Protein AF-A0A956WKP9-F1 (afdb_monomer_lite)

Radius of gyration: 20.62 Å; chains: 1; bounding box: 37×44×50 Å

Sequence (154 aa):
GQVAPVPVVDQPWGLIDEGIYAIANRNQSEDHTARDYRLAGFFGYRDQIEGGELYVAKRWAIEAALNSGYTAILEDPEVIEAYNSWLPDPSMLDTINALMAAGAIPKVWQTFWFEEWNAQAMTELPKACLGQSPVEEVHANLKKLAEDLAARYS

Secondary structure (DSSP, 8-state):
----PPPPBSB---------------S--HHHHHHHHHHHHHHHS--SSTT---HHHHHHHHHH----S-HHHHT-HHHHHHHHHHSSSTTHHHHHHHHHHH----GGGGSTTHHHHHHHHHHHHHHHHTTSS-HHHHHHHHHHHHHHHHHHH-

pLDDT: mean 87.65, std 10.32, range [54.5, 98.25]

Structure (mmCIF, N/CA/C/O backbone):
data_AF-A0A956WKP9-F1
#
_entry.id   AF-A0A956WKP9-F1
#
loop_
_atom_site.group_PDB
_atom_site.id
_atom_site.type_symbol
_atom_site.label_atom_id
_atom_site.label_alt_id
_atom_site.label_comp_id
_atom_site.label_asym_id
_atom_site.label_entity_id
_atom_site.label_seq_id
_atom_site.pdbx_PDB_ins_code
_atom_site.Cartn_x
_atom_site.Cartn_y
_atom_site.Cartn_z
_atom_site.occupancy
_atom_site.B_iso_or_equiv
_atom_site.auth_seq_id
_atom_site.auth_comp_id
_atom_site.auth_asym_id
_atom_site.auth_atom_id
_atom_site.pdbx_PDB_model_num
ATOM 1 N N . GLY A 1 1 ? 12.214 -10.775 15.672 1.00 55.16 1 GLY A N 1
ATOM 2 C CA . GLY A 1 1 ? 10.963 -11.112 16.376 1.00 55.16 1 GLY A CA 1
ATOM 3 C C . GLY A 1 1 ? 10.097 -11.869 15.402 1.00 55.16 1 GLY A C 1
ATOM 4 O O . GLY A 1 1 ? 10.149 -11.532 14.230 1.00 55.16 1 GLY A O 1
ATOM 5 N N . GLN A 1 2 ? 9.393 -12.905 15.845 1.00 63.91 2 GLN A N 1
ATOM 6 C CA . GLN A 1 2 ? 8.479 -13.653 14.976 1.00 63.91 2 GLN A CA 1
ATOM 7 C C . GLN A 1 2 ? 7.163 -12.878 14.835 1.00 63.91 2 GLN A C 1
ATOM 9 O O . GLN A 1 2 ? 6.705 -12.274 15.807 1.00 63.91 2 GLN A O 1
ATOM 14 N N . VAL A 1 3 ? 6.583 -12.873 13.635 1.00 66.50 3 VAL A N 1
ATOM 15 C CA . VAL A 1 3 ? 5.320 -12.182 13.323 1.00 66.50 3 VAL A CA 1
ATOM 16 C C . VAL A 1 3 ? 4.219 -13.226 13.153 1.00 66.50 3 VAL A C 1
ATOM 18 O O . VAL A 1 3 ? 4.414 -14.190 12.424 1.00 66.50 3 VAL A O 1
ATOM 21 N N . ALA A 1 4 ? 3.068 -13.042 13.804 1.00 75.38 4 ALA A N 1
ATOM 22 C CA . ALA A 1 4 ? 1.916 -13.938 13.681 1.00 75.38 4 ALA A CA 1
ATOM 23 C C . ALA A 1 4 ? 0.724 -13.191 13.045 1.00 75.38 4 ALA A C 1
ATOM 25 O O . ALA A 1 4 ? 0.247 -12.222 13.643 1.00 75.38 4 ALA A O 1
ATOM 26 N N . PRO A 1 5 ? 0.244 -13.595 11.853 1.00 72.75 5 PRO A N 1
ATOM 27 C CA . PRO A 1 5 ? -0.936 -13.001 11.231 1.00 72.75 5 PRO A CA 1
ATOM 28 C C . PRO A 1 5 ? -2.223 -13.430 11.953 1.00 72.75 5 PRO A C 1
ATOM 30 O O . PRO A 1 5 ? -2.322 -14.538 12.480 1.00 72.75 5 PRO A O 1
ATOM 33 N N . VAL A 1 6 ? -3.232 -12.556 11.957 1.00 75.81 6 VAL A N 1
ATOM 34 C CA . VAL A 1 6 ? -4.570 -12.857 12.493 1.00 75.81 6 VAL A CA 1
ATOM 35 C C . VAL A 1 6 ? -5.465 -13.350 11.347 1.00 75.81 6 VAL A C 1
ATOM 37 O O . VAL A 1 6 ? -5.519 -12.674 10.318 1.00 75.81 6 VAL A O 1
ATOM 40 N N . PRO A 1 7 ? -6.176 -14.486 11.489 1.00 74.19 7 PRO A N 1
ATOM 41 C CA . PRO A 1 7 ? -7.081 -14.985 10.454 1.00 74.19 7 PRO A CA 1
ATOM 42 C C . PRO A 1 7 ? -8.163 -13.982 10.045 1.00 74.19 7 PRO A C 1
ATOM 44 O O . PRO A 1 7 ? -8.690 -13.246 10.880 1.00 74.19 7 PRO A O 1
ATOM 47 N N . VAL A 1 8 ? -8.544 -14.001 8.765 1.00 71.75 8 VAL A N 1
ATOM 48 C CA . VAL A 1 8 ? -9.717 -13.264 8.272 1.00 71.75 8 VAL A CA 1
ATOM 49 C C . VAL A 1 8 ? -10.977 -13.878 8.889 1.00 71.75 8 VAL A C 1
ATOM 51 O O . VAL A 1 8 ? -11.258 -15.055 8.680 1.00 71.75 8 VAL A O 1
ATOM 54 N N . VAL A 1 9 ? -11.747 -13.086 9.632 1.00 68.81 9 VAL A N 1
ATOM 55 C CA . VAL A 1 9 ? -13.031 -13.488 10.236 1.00 68.81 9 VAL A CA 1
ATOM 56 C C . VAL A 1 9 ? -14.117 -12.531 9.774 1.00 68.81 9 VAL A C 1
ATOM 58 O O . VAL A 1 9 ? -14.228 -11.450 10.342 1.00 68.81 9 VAL A O 1
ATOM 61 N N . ASP A 1 10 ? -14.856 -12.908 8.719 1.00 60.12 10 ASP A N 1
ATOM 62 C CA . ASP A 1 10 ? -16.001 -12.214 8.078 1.00 60.12 10 ASP A CA 1
ATOM 63 C C . ASP A 1 10 ? -15.841 -10.708 7.758 1.00 60.12 10 ASP A C 1
ATOM 65 O O . ASP A 1 10 ? -16.715 -10.084 7.157 1.00 60.12 10 ASP A O 1
ATOM 69 N N . GLN A 1 11 ? -14.709 -10.118 8.124 1.00 54.59 11 GLN A N 1
ATOM 70 C CA . GLN A 1 11 ? -14.317 -8.733 7.969 1.00 54.59 11 GLN A CA 1
ATOM 71 C C . GLN A 1 11 ? -12.805 -8.737 7.713 1.00 54.59 11 GLN A C 1
ATOM 73 O O . GLN A 1 11 ? -12.025 -9.081 8.607 1.00 54.59 11 GLN A O 1
ATOM 78 N N . PRO A 1 12 ? -12.355 -8.416 6.490 1.00 59.34 12 PRO A N 1
ATOM 79 C CA . PRO A 1 12 ? -10.939 -8.260 6.209 1.00 59.34 12 PRO A CA 1
ATOM 80 C C . PRO A 1 12 ? -10.486 -6.923 6.806 1.00 59.34 12 PRO A C 1
ATOM 82 O O . PRO A 1 12 ? -10.511 -5.887 6.153 1.00 59.34 12 PRO A O 1
ATOM 85 N N . TRP A 1 13 ? -10.092 -6.935 8.080 1.00 54.50 13 TRP A N 1
ATOM 86 C CA . TRP A 1 13 ? -9.477 -5.775 8.743 1.00 54.50 13 TRP A CA 1
ATOM 87 C C . TRP A 1 13 ? -8.069 -5.472 8.202 1.00 54.50 13 TRP A C 1
ATOM 89 O O . TRP A 1 13 ? -7.462 -4.470 8.575 1.00 54.50 13 TRP A O 1
ATOM 99 N N . GLY A 1 14 ? -7.528 -6.359 7.360 1.00 58.28 14 GLY A N 1
ATOM 100 C CA . GLY A 1 14 ? -6.243 -6.193 6.700 1.00 58.28 14 GLY A CA 1
ATOM 101 C C . GLY A 1 14 ? -6.337 -5.175 5.571 1.00 58.28 14 GLY A C 1
ATOM 102 O O . GLY A 1 14 ? -7.096 -5.354 4.621 1.00 58.28 14 GLY A O 1
ATOM 103 N N . LEU A 1 15 ? -5.540 -4.119 5.681 1.00 60.91 15 LEU A N 1
ATOM 104 C CA . LEU A 1 15 ? -5.287 -3.180 4.602 1.00 60.91 15 LEU A CA 1
ATOM 105 C C . LEU A 1 15 ? -4.042 -3.645 3.846 1.00 60.91 15 LEU A C 1
ATOM 107 O O . LEU A 1 15 ? -2.985 -3.805 4.457 1.00 60.91 15 LEU A O 1
ATOM 111 N N . ILE A 1 16 ? -4.163 -3.859 2.538 1.00 65.75 16 ILE A N 1
ATOM 112 C CA . ILE A 1 16 ? -2.991 -4.018 1.675 1.00 65.75 16 ILE A CA 1
ATOM 113 C C . ILE A 1 16 ? -2.581 -2.610 1.253 1.00 65.75 16 ILE A C 1
ATOM 115 O O . ILE A 1 16 ? -3.347 -1.917 0.584 1.00 65.75 16 ILE A O 1
ATOM 119 N N . ASP A 1 17 ? -1.404 -2.186 1.700 1.00 65.62 17 ASP A N 1
ATOM 120 C CA . ASP A 1 17 ? -0.739 -0.989 1.192 1.00 65.62 17 ASP A CA 1
ATOM 121 C C . ASP A 1 17 ? 0.250 -1.418 0.103 1.00 65.62 17 ASP A C 1
ATOM 123 O O . ASP A 1 17 ? 1.045 -2.343 0.300 1.00 65.62 17 ASP A O 1
ATOM 127 N N . GLU A 1 18 ? 0.163 -0.786 -1.064 1.00 72.94 18 GLU A N 1
ATOM 128 C CA . GLU A 1 18 ? 0.936 -1.151 -2.248 1.00 72.94 18 GLU A CA 1
ATOM 129 C C . GLU A 1 18 ? 1.940 -0.047 -2.580 1.00 72.94 18 GLU A C 1
ATOM 131 O O . GLU A 1 18 ? 1.587 1.098 -2.867 1.00 72.94 18 GLU A O 1
ATOM 136 N N . GLY A 1 19 ? 3.224 -0.405 -2.603 1.00 76.81 19 GLY A N 1
ATOM 137 C CA . GLY A 1 19 ? 4.261 0.472 -3.129 1.00 76.81 19 GLY A CA 1
ATOM 138 C C . GLY A 1 19 ? 4.199 0.526 -4.654 1.00 76.81 19 GLY A C 1
ATOM 139 O O . GLY A 1 19 ? 4.352 -0.498 -5.317 1.00 76.81 19 GLY A O 1
ATOM 140 N N . ILE A 1 20 ? 4.036 1.724 -5.219 1.00 83.69 20 ILE A N 1
ATOM 141 C CA . ILE A 1 20 ? 4.069 1.944 -6.670 1.00 83.69 20 ILE A CA 1
ATOM 142 C C . ILE A 1 20 ? 5.299 2.749 -7.090 1.00 83.69 20 ILE A C 1
ATOM 144 O O . ILE A 1 20 ? 5.710 3.704 -6.428 1.00 83.69 20 ILE A O 1
ATOM 148 N N . TYR A 1 21 ? 5.868 2.398 -8.242 1.00 88.44 21 TYR A N 1
ATOM 149 C CA . TYR A 1 21 ? 6.899 3.203 -8.891 1.00 88.44 21 TYR A CA 1
ATOM 150 C C . TYR A 1 21 ? 6.241 4.177 -9.868 1.00 88.44 21 TYR A C 1
ATOM 152 O O . TYR A 1 21 ? 5.652 3.767 -10.867 1.00 88.44 21 TYR A O 1
ATOM 160 N N . ALA A 1 22 ? 6.360 5.475 -9.589 1.00 90.12 22 ALA A N 1
ATOM 16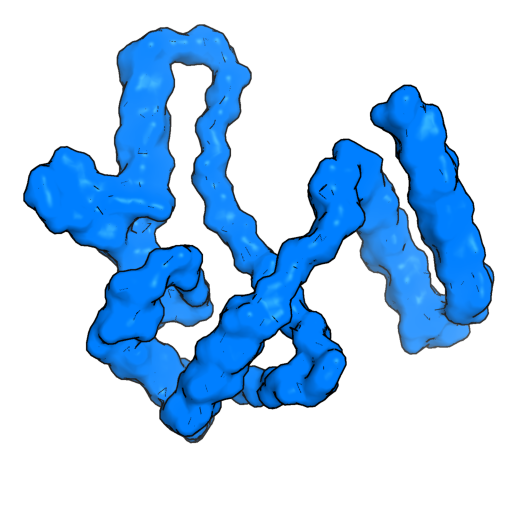1 C CA . ALA A 1 22 ? 5.827 6.538 -10.433 1.00 90.12 22 ALA A CA 1
ATOM 162 C C . ALA A 1 22 ? 6.957 7.387 -11.027 1.00 90.12 22 ALA A C 1
ATOM 164 O O . ALA A 1 22 ? 7.902 7.766 -10.334 1.00 90.12 22 ALA A O 1
ATOM 165 N N . ILE A 1 23 ? 6.834 7.726 -12.311 1.00 91.06 23 ILE A N 1
ATOM 166 C CA . ILE A 1 23 ? 7.749 8.640 -12.999 1.00 91.06 23 ILE A CA 1
ATOM 167 C C . ILE A 1 23 ? 7.027 9.965 -13.190 1.00 91.06 23 ILE A C 1
ATOM 169 O O . ILE A 1 23 ? 6.020 10.048 -13.892 1.00 91.06 23 ILE A O 1
ATOM 173 N N . ALA A 1 24 ? 7.542 11.012 -12.553 1.00 91.44 24 ALA A N 1
ATOM 174 C CA . ALA A 1 24 ? 6.998 12.350 -12.715 1.00 91.44 24 ALA A CA 1
ATOM 175 C C . ALA A 1 24 ? 7.324 12.896 -14.112 1.00 91.44 24 ALA A C 1
ATOM 177 O O . ALA A 1 24 ? 8.468 12.836 -14.571 1.00 91.44 24 ALA A O 1
ATOM 178 N N . ASN A 1 25 ? 6.338 13.512 -14.760 1.00 90.69 25 ASN A N 1
ATOM 179 C CA . ASN A 1 25 ? 6.604 14.324 -15.937 1.00 90.69 25 ASN A CA 1
ATOM 180 C C . ASN A 1 25 ? 7.170 15.682 -15.498 1.00 90.69 25 ASN A C 1
ATOM 182 O O . ASN A 1 25 ? 6.472 16.485 -14.879 1.00 90.69 25 ASN A O 1
ATOM 186 N N . ARG A 1 26 ? 8.441 15.934 -15.811 1.00 93.12 26 ARG A N 1
ATOM 187 C CA . ARG A 1 26 ? 9.142 17.202 -15.558 1.00 93.12 26 ARG A CA 1
ATOM 188 C C . ARG A 1 26 ? 9.607 17.861 -16.859 1.00 93.12 26 ARG A C 1
ATOM 190 O O . ARG A 1 26 ? 10.529 18.672 -16.831 1.00 93.12 26 ARG A O 1
ATOM 197 N N . ASN A 1 27 ? 8.978 17.520 -17.988 1.00 93.88 27 ASN A N 1
ATOM 198 C CA . ASN A 1 27 ? 9.380 17.939 -19.335 1.00 93.88 27 ASN A CA 1
ATOM 199 C C . ASN A 1 27 ? 10.818 17.521 -19.705 1.00 93.88 27 ASN A C 1
ATOM 201 O O . ASN A 1 27 ? 11.518 18.233 -20.425 1.00 93.88 27 ASN A O 1
ATOM 205 N N . GLN A 1 28 ? 11.285 16.38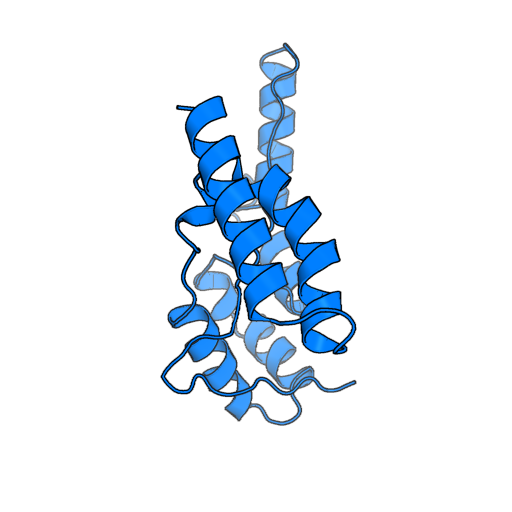0 -19.188 1.00 94.12 28 GLN A N 1
ATOM 206 C CA . GLN A 1 28 ? 12.561 15.786 -19.586 1.00 94.12 28 GLN A CA 1
ATOM 207 C C . GLN A 1 28 ? 12.534 15.276 -21.042 1.00 94.12 28 GLN A C 1
ATOM 209 O O . GLN A 1 28 ? 11.470 15.029 -21.606 1.00 94.12 28 GLN A O 1
ATOM 214 N N . SER A 1 29 ? 13.711 15.092 -21.653 1.00 97.00 29 SER A N 1
ATOM 215 C CA . SER A 1 29 ? 13.818 14.529 -23.006 1.00 97.00 29 SER A CA 1
ATOM 216 C C . SER A 1 29 ? 13.292 13.091 -23.080 1.00 97.00 29 SER A C 1
ATOM 218 O O . SER A 1 29 ? 13.219 12.384 -22.070 1.00 97.00 29 SER A O 1
ATOM 220 N N . GLU A 1 30 ? 12.975 12.628 -24.290 1.00 95.50 30 GLU A N 1
ATOM 221 C CA . GLU A 1 30 ? 12.563 11.239 -24.536 1.00 95.50 30 GLU A CA 1
ATOM 222 C C . GLU A 1 30 ? 13.632 10.239 -24.074 1.00 95.50 30 GLU A C 1
ATOM 224 O O . GLU A 1 30 ? 13.316 9.279 -23.375 1.00 95.50 30 GLU A O 1
ATOM 229 N N . ASP A 1 31 ? 14.911 10.515 -24.353 1.00 96.31 31 ASP A N 1
ATOM 230 C CA . ASP A 1 31 ? 16.027 9.668 -23.914 1.00 96.31 31 ASP A CA 1
ATOM 231 C C . ASP A 1 31 ? 16.120 9.554 -22.387 1.00 96.31 31 ASP A C 1
ATOM 233 O O . ASP A 1 31 ? 16.407 8.479 -21.852 1.00 96.31 31 ASP A O 1
ATOM 237 N N . HIS A 1 32 ? 15.882 10.655 -21.669 1.00 95.31 32 HIS A N 1
ATOM 238 C CA . HIS A 1 32 ? 15.873 10.652 -20.208 1.00 95.31 32 HIS A CA 1
ATOM 239 C C . HIS A 1 32 ? 14.663 9.881 -19.682 1.00 95.31 32 HIS A C 1
ATOM 241 O O . HIS A 1 32 ? 14.825 8.978 -18.869 1.00 95.31 32 HIS A O 1
ATOM 247 N N . THR A 1 33 ? 13.481 10.144 -20.236 1.00 94.19 33 THR A N 1
ATOM 248 C CA . THR A 1 33 ? 12.251 9.421 -19.899 1.00 94.19 33 THR A CA 1
ATOM 249 C C . THR A 1 33 ? 12.428 7.914 -20.086 1.00 94.19 33 THR A C 1
ATOM 251 O O . THR A 1 33 ? 12.105 7.129 -19.199 1.00 94.19 33 THR A O 1
ATOM 254 N N . ALA A 1 34 ? 13.030 7.485 -21.198 1.00 92.06 34 ALA A N 1
ATOM 255 C CA . ALA A 1 34 ? 13.310 6.078 -21.457 1.00 92.06 34 ALA A CA 1
ATOM 256 C C . ALA A 1 34 ? 14.280 5.468 -20.427 1.00 92.06 34 ALA A C 1
ATOM 258 O O . ALA A 1 34 ? 14.145 4.297 -20.073 1.00 92.06 34 ALA A O 1
ATOM 259 N N . ARG A 1 35 ? 15.260 6.236 -19.929 1.00 92.62 35 ARG A N 1
ATOM 260 C CA . ARG A 1 35 ? 16.145 5.797 -18.835 1.00 92.62 35 ARG A CA 1
ATOM 261 C C . ARG A 1 35 ? 15.390 5.649 -17.519 1.00 92.62 35 ARG A C 1
ATOM 263 O O . ARG A 1 35 ? 15.602 4.647 -16.840 1.00 92.62 35 ARG A O 1
ATOM 270 N N . ASP A 1 36 ? 14.507 6.589 -17.200 1.00 92.69 36 ASP A N 1
ATOM 271 C CA . ASP A 1 36 ? 13.684 6.538 -15.990 1.00 92.69 36 ASP A CA 1
ATOM 272 C C . ASP A 1 36 ? 12.766 5.311 -16.009 1.00 92.69 36 ASP A C 1
ATOM 274 O O . ASP A 1 36 ? 12.706 4.573 -15.028 1.00 92.69 36 ASP A O 1
ATOM 278 N N . TYR A 1 37 ? 12.135 5.017 -17.152 1.00 90.00 37 TYR A N 1
ATOM 279 C CA . TYR A 1 37 ? 11.316 3.812 -17.322 1.00 90.00 37 TYR A CA 1
ATOM 280 C C . TYR A 1 37 ? 12.117 2.522 -17.185 1.00 90.00 37 TYR A C 1
ATOM 282 O O . TYR A 1 37 ? 11.631 1.574 -16.574 1.00 90.00 37 TYR A O 1
ATOM 290 N N . ARG A 1 38 ? 13.353 2.470 -17.696 1.00 90.06 38 ARG A N 1
ATOM 291 C CA . ARG A 1 38 ? 14.219 1.298 -17.492 1.00 90.06 38 ARG A CA 1
ATOM 292 C C . ARG A 1 38 ? 14.561 1.094 -16.020 1.00 90.06 38 ARG A C 1
ATOM 294 O O . ARG A 1 38 ? 14.553 -0.042 -15.557 1.00 90.06 38 ARG A O 1
ATOM 301 N N . LEU A 1 39 ? 14.838 2.174 -15.289 1.00 90.81 39 LEU A N 1
ATOM 302 C CA . LEU A 1 39 ? 15.119 2.096 -13.858 1.00 90.81 39 LEU A CA 1
ATOM 303 C C . LEU A 1 39 ? 13.881 1.651 -13.070 1.00 90.81 39 LEU A C 1
ATOM 305 O O . LEU A 1 39 ? 13.967 0.716 -12.279 1.00 90.81 39 LEU A O 1
ATOM 309 N N . ALA A 1 40 ? 12.729 2.276 -13.320 1.00 90.44 40 ALA A N 1
ATOM 310 C CA . ALA A 1 40 ? 11.468 1.899 -12.691 1.00 90.44 40 ALA A CA 1
ATOM 311 C C . ALA A 1 40 ? 11.087 0.445 -13.012 1.00 90.44 40 ALA A C 1
ATOM 313 O O . ALA A 1 40 ? 10.680 -0.286 -12.118 1.00 90.44 40 ALA A O 1
ATOM 314 N N . GLY A 1 41 ? 11.283 0.002 -14.258 1.00 88.75 41 GLY A N 1
ATOM 315 C CA . GLY A 1 41 ? 11.055 -1.380 -14.678 1.00 88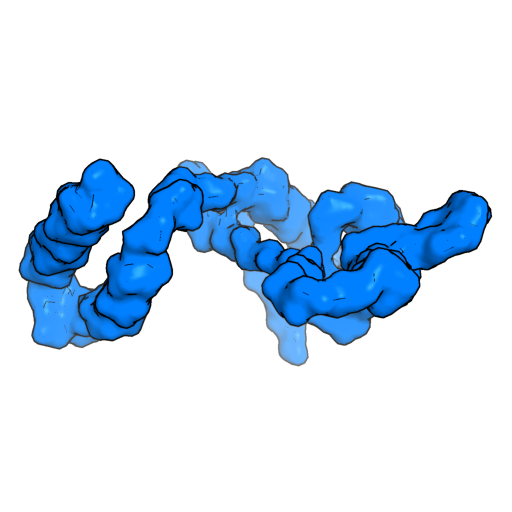.75 41 GLY A CA 1
ATOM 316 C C . GLY A 1 41 ? 11.973 -2.378 -13.973 1.00 88.75 41 GLY A C 1
ATOM 317 O O . GLY A 1 41 ? 11.499 -3.418 -13.538 1.00 88.75 41 GLY A O 1
ATOM 318 N N . PHE A 1 42 ? 13.253 -2.043 -13.780 1.00 89.38 42 PHE A N 1
ATOM 319 C CA . PHE A 1 42 ? 14.183 -2.894 -13.031 1.00 89.38 42 PHE A CA 1
ATOM 320 C C . PHE A 1 42 ? 13.757 -3.089 -11.569 1.00 89.38 42 PHE A C 1
ATOM 322 O O . PHE A 1 42 ? 13.858 -4.195 -11.046 1.00 89.38 42 PHE A O 1
ATOM 329 N N . PHE A 1 43 ? 13.277 -2.032 -10.906 1.00 89.19 43 PHE A N 1
ATOM 330 C CA . PHE A 1 43 ? 12.816 -2.135 -9.519 1.00 89.19 43 PHE A CA 1
ATOM 331 C C . PHE A 1 43 ? 11.417 -2.748 -9.386 1.00 89.19 43 PHE A C 1
ATOM 333 O O . PHE A 1 43 ? 11.153 -3.477 -8.433 1.00 89.19 43 PHE A O 1
ATOM 340 N N . GLY A 1 44 ? 10.518 -2.426 -10.315 1.00 87.12 44 GLY A N 1
ATOM 341 C CA . GLY A 1 44 ? 9.096 -2.726 -10.202 1.00 87.12 44 GLY A CA 1
ATOM 342 C C . GLY A 1 44 ? 8.610 -3.914 -11.018 1.00 87.12 44 GLY A C 1
ATOM 343 O O . GLY A 1 44 ? 7.498 -4.360 -10.772 1.00 87.12 44 GLY A O 1
ATOM 344 N N . TYR A 1 45 ? 9.376 -4.419 -11.983 1.00 88.00 45 TYR A N 1
ATOM 345 C CA . TYR A 1 45 ? 8.959 -5.495 -12.884 1.00 88.00 45 TYR A CA 1
ATOM 346 C C . TYR A 1 45 ? 10.148 -6.410 -13.228 1.00 88.00 45 TYR A C 1
ATOM 348 O O . TYR A 1 45 ? 10.953 -6.746 -12.360 1.00 88.00 45 TYR A O 1
ATOM 356 N N . ARG A 1 46 ? 10.213 -6.883 -14.475 1.00 85.62 46 ARG A N 1
ATOM 357 C CA . ARG A 1 46 ? 11.279 -7.724 -15.001 1.00 85.62 46 ARG A CA 1
ATOM 358 C C . ARG A 1 46 ? 12.465 -6.876 -15.421 1.00 85.62 46 ARG A C 1
ATOM 360 O O . ARG A 1 46 ? 12.308 -5.762 -15.942 1.00 85.62 46 ARG A O 1
ATOM 367 N N . ASP A 1 47 ? 13.652 -7.444 -15.255 1.00 78.00 47 ASP A N 1
ATOM 368 C CA . ASP A 1 47 ? 14.822 -6.926 -15.948 1.00 78.00 47 ASP A CA 1
ATOM 369 C C . ASP A 1 47 ? 14.585 -6.895 -17.478 1.00 78.00 47 ASP A C 1
ATOM 371 O O . ASP A 1 47 ? 13.684 -7.538 -18.020 1.00 78.00 47 ASP A O 1
ATOM 375 N N . GLN A 1 48 ? 15.342 -6.056 -18.185 1.00 77.00 48 GLN A N 1
ATOM 376 C CA . GLN A 1 48 ? 15.129 -5.787 -19.615 1.00 77.00 48 GLN A CA 1
ATOM 377 C C . GLN A 1 48 ? 15.773 -6.846 -20.533 1.00 77.00 48 GLN A C 1
ATOM 379 O O . GLN A 1 48 ? 16.028 -6.566 -21.705 1.00 77.00 48 GLN A O 1
ATOM 384 N N . ILE A 1 49 ? 16.085 -8.035 -20.012 1.00 76.88 49 ILE A N 1
ATOM 385 C CA . ILE A 1 49 ? 16.606 -9.158 -20.795 1.00 76.88 49 ILE A CA 1
ATOM 386 C C . ILE A 1 49 ? 15.411 -9.977 -21.307 1.00 76.88 49 ILE A C 1
ATOM 388 O O . ILE A 1 49 ? 14.351 -10.030 -20.684 1.00 76.88 49 ILE A O 1
ATOM 392 N N . GLU A 1 50 ? 15.534 -10.594 -22.483 1.00 75.94 50 GLU A N 1
ATOM 393 C CA . GLU A 1 50 ? 14.508 -11.517 -22.975 1.00 75.94 50 GLU A CA 1
ATOM 394 C C . GLU A 1 50 ? 14.343 -12.685 -21.990 1.00 75.94 50 GLU A C 1
ATOM 396 O O . GLU A 1 50 ? 15.316 -13.354 -21.646 1.00 75.94 50 GLU A O 1
ATOM 401 N N . GLY A 1 51 ? 13.117 -12.901 -21.505 1.00 76.19 51 GLY A N 1
ATOM 402 C CA . GLY A 1 51 ? 12.850 -13.846 -20.414 1.00 76.19 51 GLY A CA 1
ATOM 403 C C . GLY A 1 51 ? 13.217 -13.328 -19.017 1.00 76.19 51 GLY A C 1
ATOM 404 O O . GLY A 1 51 ? 13.237 -14.121 -18.086 1.00 76.19 51 GLY A O 1
ATOM 405 N N . GLY A 1 52 ? 13.487 -12.027 -18.877 1.00 79.56 52 GLY A N 1
ATOM 406 C CA . GLY A 1 52 ? 13.987 -11.383 -17.663 1.00 79.56 52 GLY A CA 1
ATOM 407 C C . GLY A 1 52 ? 13.216 -11.701 -16.387 1.00 79.56 52 GLY A C 1
ATOM 408 O O . GLY A 1 52 ? 12.007 -11.948 -16.406 1.00 79.56 52 GLY A O 1
ATOM 409 N N . GLU A 1 53 ? 13.912 -11.664 -15.256 1.00 87.06 53 GLU A N 1
ATOM 410 C CA . GLU A 1 53 ? 13.402 -12.132 -13.968 1.00 87.06 53 GLU A CA 1
ATOM 411 C C . GLU A 1 53 ? 12.807 -10.996 -13.134 1.00 87.06 53 GLU A C 1
ATOM 413 O O . GLU A 1 53 ? 13.182 -9.829 -13.262 1.00 87.06 53 GLU A O 1
ATOM 418 N N . LEU A 1 54 ? 11.908 -11.339 -12.209 1.00 91.62 54 LEU A N 1
ATOM 419 C CA . LEU A 1 54 ? 11.358 -10.417 -11.204 1.00 91.62 54 LEU A CA 1
ATOM 420 C C . LEU A 1 54 ? 12.355 -10.207 -10.043 1.00 91.62 54 LEU A C 1
ATOM 422 O O . LEU A 1 54 ? 12.024 -10.354 -8.866 1.00 91.62 54 LEU A O 1
ATOM 426 N N . TYR A 1 55 ? 13.606 -9.890 -10.387 1.00 91.88 55 TYR A N 1
ATOM 427 C CA . TYR A 1 55 ? 14.763 -9.938 -9.490 1.00 91.88 55 TYR A CA 1
ATOM 428 C C . TYR A 1 55 ? 14.586 -9.097 -8.219 1.00 91.88 55 TYR A C 1
ATOM 430 O O . TYR A 1 55 ? 14.756 -9.596 -7.107 1.00 91.88 55 TYR A O 1
ATOM 438 N N . VAL A 1 56 ? 14.225 -7.818 -8.366 1.00 91.94 56 VAL A N 1
ATOM 439 C CA . VAL A 1 56 ? 14.073 -6.913 -7.218 1.00 91.94 56 VAL A CA 1
ATOM 440 C C . VAL A 1 56 ? 12.863 -7.295 -6.366 1.00 91.94 56 VAL A C 1
ATOM 442 O O . VAL A 1 56 ? 12.966 -7.302 -5.142 1.00 91.94 56 VAL A O 1
ATOM 445 N N . ALA A 1 57 ? 11.744 -7.664 -6.994 1.00 91.06 57 ALA A N 1
ATOM 446 C CA . ALA A 1 57 ? 10.544 -8.090 -6.277 1.00 91.06 57 ALA A CA 1
ATOM 447 C C . ALA A 1 57 ? 10.809 -9.340 -5.421 1.00 91.06 57 ALA A C 1
ATOM 449 O O . ALA A 1 57 ? 10.434 -9.366 -4.250 1.00 91.06 57 ALA A O 1
ATOM 450 N N . LYS A 1 58 ? 11.531 -10.333 -5.964 1.00 93.44 58 LYS A N 1
ATOM 451 C CA . LYS A 1 58 ? 11.957 -11.523 -5.213 1.00 93.44 58 LYS A CA 1
ATOM 452 C C . LYS A 1 58 ? 12.823 -11.154 -4.009 1.00 93.44 58 LYS A C 1
ATOM 454 O O . LYS A 1 58 ? 12.588 -11.641 -2.906 1.00 93.44 58 LYS A O 1
ATOM 459 N N . ARG A 1 59 ? 13.803 -10.263 -4.197 1.00 94.19 59 ARG A N 1
ATOM 460 C CA . ARG A 1 59 ? 14.676 -9.809 -3.104 1.00 94.19 59 ARG A CA 1
ATOM 461 C C . ARG A 1 59 ? 13.906 -9.098 -2.000 1.00 94.19 59 ARG A C 1
ATOM 463 O O . ARG A 1 59 ? 14.160 -9.379 -0.835 1.00 94.19 59 ARG A O 1
ATOM 470 N N . TRP A 1 60 ? 12.951 -8.234 -2.336 1.00 92.75 60 TRP A N 1
ATOM 471 C CA . TRP A 1 60 ? 12.117 -7.575 -1.329 1.00 92.75 60 TRP A CA 1
ATOM 472 C C . TRP A 1 60 ? 11.256 -8.560 -0.531 1.00 92.75 60 TRP A C 1
ATOM 474 O O . TRP A 1 60 ? 11.171 -8.432 0.694 1.00 92.75 60 TRP A O 1
ATOM 484 N N . ALA A 1 61 ? 10.696 -9.572 -1.196 1.00 91.00 61 ALA A N 1
ATOM 485 C CA . ALA A 1 61 ? 9.943 -10.632 -0.531 1.00 91.00 61 ALA A CA 1
ATOM 486 C C . ALA A 1 61 ? 10.815 -11.442 0.439 1.00 91.00 61 ALA A C 1
ATOM 488 O O . ALA A 1 61 ? 10.416 -11.673 1.577 1.00 91.00 61 ALA A O 1
ATOM 489 N N . ILE A 1 62 ? 12.031 -11.814 0.033 1.00 94.25 62 ILE A N 1
ATOM 490 C CA . ILE A 1 62 ? 12.941 -12.618 0.863 1.00 94.25 62 ILE A CA 1
ATOM 491 C C . ILE A 1 62 ? 13.545 -11.800 2.012 1.00 94.25 62 ILE A C 1
ATOM 493 O O . ILE A 1 62 ? 13.506 -12.221 3.168 1.00 94.25 62 ILE A O 1
ATOM 497 N N . GLU A 1 63 ? 14.132 -10.642 1.699 1.00 93.56 63 GLU A N 1
ATOM 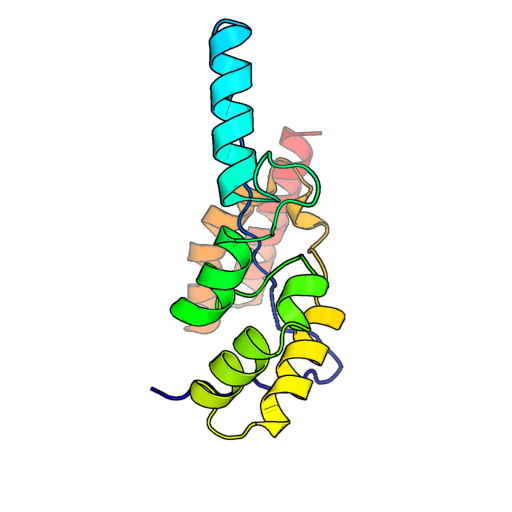498 C CA . GLU A 1 63 ? 14.985 -9.887 2.627 1.00 93.56 63 GLU A CA 1
ATOM 499 C C . GLU A 1 63 ? 14.183 -9.017 3.603 1.00 93.56 63 GLU A C 1
ATOM 501 O O . GLU A 1 63 ? 14.655 -8.749 4.708 1.00 93.56 63 GLU A O 1
ATOM 506 N N . ALA A 1 64 ? 12.988 -8.565 3.208 1.00 89.56 64 ALA A N 1
ATOM 507 C CA . ALA A 1 64 ? 12.188 -7.612 3.979 1.00 89.56 64 ALA A CA 1
ATOM 508 C C . ALA A 1 64 ? 10.770 -8.106 4.305 1.00 89.56 64 ALA A C 1
ATOM 510 O O . ALA A 1 64 ? 10.002 -7.349 4.900 1.00 89.56 64 ALA A O 1
ATOM 511 N N . ALA A 1 65 ? 10.408 -9.334 3.906 1.00 86.69 65 ALA A N 1
ATOM 512 C CA . ALA A 1 65 ? 9.033 -9.841 3.962 1.00 86.69 65 ALA A CA 1
ATOM 513 C C . ALA A 1 65 ? 8.022 -8.881 3.300 1.00 86.69 65 ALA A C 1
ATOM 515 O O . ALA A 1 65 ? 6.849 -8.817 3.683 1.00 86.69 65 ALA A O 1
ATOM 516 N N . LEU A 1 66 ? 8.490 -8.105 2.312 1.00 83.75 66 LEU A N 1
ATOM 517 C CA . LEU A 1 66 ? 7.645 -7.220 1.532 1.00 83.75 66 LEU A CA 1
ATOM 518 C C . LEU A 1 66 ? 6.948 -8.094 0.492 1.00 83.75 66 LEU A C 1
ATOM 520 O O . LEU A 1 66 ? 7.578 -8.578 -0.446 1.00 83.75 66 LEU A O 1
ATOM 524 N N . ASN A 1 67 ? 5.658 -8.334 0.703 1.00 83.00 67 ASN A N 1
ATOM 525 C CA . ASN A 1 67 ? 4.834 -9.136 -0.193 1.00 83.00 67 ASN A CA 1
ATOM 526 C C . ASN A 1 67 ? 4.919 -8.622 -1.651 1.00 83.00 67 ASN A C 1
ATOM 528 O O . ASN A 1 67 ? 5.443 -7.542 -1.926 1.00 83.00 67 ASN A O 1
ATOM 532 N N . SER A 1 68 ? 4.401 -9.381 -2.611 1.00 86.50 68 SER A N 1
ATOM 533 C CA . SER A 1 68 ? 4.459 -9.022 -4.027 1.00 86.50 68 SER A CA 1
ATOM 534 C C . SER A 1 68 ? 3.083 -9.059 -4.672 1.00 86.50 68 SER A C 1
ATOM 536 O O . SER A 1 68 ? 2.308 -9.981 -4.447 1.00 86.50 68 SER A O 1
ATOM 538 N N . GLY A 1 69 ? 2.816 -8.098 -5.559 1.00 81.94 69 GLY A N 1
ATOM 539 C CA . GLY A 1 69 ? 1.673 -8.164 -6.474 1.00 81.94 69 GLY A CA 1
ATOM 540 C C . GLY A 1 69 ? 1.834 -9.221 -7.578 1.00 81.94 69 GLY A C 1
ATOM 541 O O . GLY A 1 69 ? 0.902 -9.460 -8.340 1.00 81.94 69 GLY A O 1
ATOM 542 N N . TYR A 1 70 ? 3.005 -9.861 -7.694 1.00 87.62 70 TYR A N 1
ATOM 543 C CA . TYR A 1 70 ? 3.272 -10.893 -8.693 1.00 87.62 70 TYR A CA 1
ATOM 544 C C . TYR A 1 70 ? 3.142 -12.292 -8.095 1.00 87.62 70 TYR A C 1
ATOM 546 O O . TYR A 1 70 ? 3.995 -12.722 -7.321 1.00 87.62 70 TYR A O 1
ATOM 554 N N . THR A 1 71 ? 2.139 -13.053 -8.537 1.00 86.38 71 THR A N 1
ATOM 555 C CA . THR A 1 71 ? 1.916 -14.444 -8.102 1.00 86.38 71 THR A CA 1
ATOM 556 C C . THR A 1 71 ? 3.157 -15.324 -8.273 1.00 86.38 71 THR A C 1
ATOM 558 O O . THR A 1 71 ? 3.501 -16.072 -7.367 1.00 86.38 71 THR A O 1
ATOM 561 N N . ALA A 1 72 ? 3.898 -15.153 -9.374 1.00 89.44 72 ALA A N 1
ATOM 562 C CA . ALA A 1 72 ? 5.129 -15.901 -9.637 1.00 89.44 72 ALA A CA 1
ATOM 563 C C . ALA A 1 72 ? 6.225 -15.703 -8.569 1.00 89.44 72 ALA A C 1
ATOM 565 O O . ALA A 1 72 ? 7.079 -16.566 -8.424 1.00 89.44 72 ALA A O 1
ATOM 566 N N . ILE A 1 73 ? 6.213 -14.582 -7.835 1.00 92.00 73 ILE A N 1
ATOM 567 C CA . ILE A 1 73 ? 7.112 -14.363 -6.693 1.00 92.00 73 ILE A CA 1
ATOM 568 C C . ILE A 1 73 ? 6.589 -15.069 -5.447 1.00 92.00 73 ILE A C 1
ATOM 570 O O . ILE A 1 73 ? 7.368 -15.674 -4.725 1.00 92.00 73 ILE A O 1
ATOM 574 N N . LEU A 1 74 ? 5.282 -15.012 -5.189 1.00 88.25 74 LEU A N 1
ATOM 575 C CA . LEU A 1 74 ? 4.689 -15.618 -3.989 1.00 88.25 74 LEU A CA 1
ATOM 576 C C . LEU A 1 74 ? 4.744 -17.146 -4.004 1.00 88.25 74 LEU A C 1
ATOM 578 O O . LEU A 1 74 ? 4.803 -17.773 -2.952 1.00 88.25 74 LEU A O 1
ATOM 582 N N . GLU A 1 75 ? 4.740 -17.729 -5.198 1.00 90.69 75 GLU A N 1
ATOM 583 C CA . GLU A 1 75 ? 4.856 -19.170 -5.421 1.00 90.69 75 GLU A CA 1
ATOM 584 C C . GLU A 1 75 ? 6.317 -19.639 -5.561 1.00 90.69 75 GLU A C 1
ATOM 586 O O . GLU A 1 75 ? 6.566 -20.839 -5.689 1.00 90.69 75 GLU A O 1
ATOM 591 N N . ASP A 1 76 ? 7.292 -18.720 -5.540 1.00 93.81 76 ASP A N 1
ATOM 592 C CA . ASP A 1 76 ? 8.710 -19.066 -5.648 1.00 93.81 76 ASP A CA 1
ATOM 593 C C . ASP A 1 76 ? 9.166 -19.848 -4.395 1.00 93.81 76 ASP A C 1
ATOM 595 O O . ASP A 1 76 ? 8.962 -19.381 -3.267 1.00 93.81 76 ASP A O 1
ATOM 599 N N . PRO A 1 77 ? 9.812 -21.021 -4.552 1.00 95.75 77 PRO A N 1
ATOM 600 C CA . PRO A 1 77 ? 10.243 -21.839 -3.420 1.00 95.75 77 PRO A CA 1
ATOM 601 C C . PRO A 1 77 ? 11.163 -21.119 -2.428 1.00 95.75 77 PRO A C 1
ATOM 603 O O . PRO A 1 77 ? 11.041 -21.346 -1.226 1.00 95.75 77 PRO A O 1
ATOM 606 N N . GLU A 1 78 ? 12.052 -20.239 -2.899 1.00 96.12 78 GLU A N 1
ATOM 607 C CA . GLU A 1 78 ? 12.963 -19.487 -2.024 1.00 96.12 78 GLU A CA 1
ATOM 608 C C . GLU A 1 78 ? 12.213 -18.411 -1.231 1.00 96.12 78 GLU A C 1
ATOM 610 O O . GLU A 1 78 ? 12.566 -18.109 -0.091 1.00 96.12 78 GLU A O 1
ATOM 615 N N . VAL A 1 79 ? 11.148 -17.846 -1.809 1.00 94.56 79 VAL A N 1
ATOM 616 C CA . VAL A 1 79 ? 10.276 -16.891 -1.113 1.00 94.56 79 VAL A CA 1
ATOM 617 C C . VAL A 1 79 ? 9.462 -17.608 -0.040 1.00 94.56 79 VAL A C 1
ATOM 619 O O . VAL A 1 79 ? 9.420 -17.146 1.099 1.00 94.56 79 VAL A O 1
ATOM 622 N N . ILE A 1 80 ? 8.877 -18.764 -0.359 1.00 94.50 80 ILE A N 1
ATOM 623 C CA . ILE A 1 80 ? 8.146 -19.595 0.609 1.00 94.50 80 ILE A CA 1
ATOM 624 C C . ILE A 1 80 ? 9.062 -20.018 1.765 1.00 94.50 80 ILE A C 1
ATOM 626 O O . ILE A 1 80 ? 8.676 -19.922 2.932 1.00 94.50 80 ILE A O 1
ATOM 630 N N . GLU A 1 81 ? 10.286 -20.457 1.462 1.00 95.50 81 GLU A N 1
ATOM 631 C CA . GLU A 1 81 ? 11.289 -20.805 2.470 1.00 95.50 81 GLU A CA 1
ATOM 632 C C . GLU A 1 81 ? 11.622 -19.609 3.371 1.00 95.50 81 GLU A C 1
ATOM 634 O O . GLU A 1 81 ? 11.594 -19.734 4.600 1.00 95.50 81 GLU A O 1
ATOM 639 N N . ALA A 1 82 ? 11.857 -18.432 2.781 1.00 94.50 82 ALA A N 1
ATOM 640 C CA . ALA A 1 82 ? 12.111 -17.212 3.533 1.00 94.50 82 ALA A CA 1
ATOM 641 C C . ALA A 1 82 ? 10.937 -16.875 4.463 1.00 94.50 82 ALA A C 1
ATOM 643 O O . ALA A 1 82 ? 11.147 -16.707 5.664 1.00 94.50 82 ALA A O 1
ATOM 644 N N . TYR A 1 83 ? 9.700 -16.851 3.962 1.00 91.62 83 TYR A N 1
ATOM 645 C CA . TYR A 1 83 ? 8.502 -16.583 4.769 1.00 91.62 83 TYR A CA 1
ATOM 646 C C . TYR A 1 83 ? 8.362 -17.558 5.940 1.00 91.62 83 TYR A C 1
ATOM 648 O O . TYR A 1 83 ? 8.168 -17.127 7.077 1.00 91.62 83 TYR A O 1
ATOM 656 N N . ASN A 1 84 ? 8.548 -18.857 5.702 1.00 92.62 84 ASN A N 1
ATOM 657 C CA . ASN A 1 84 ? 8.501 -19.871 6.757 1.00 92.62 84 ASN A CA 1
ATOM 658 C C . ASN A 1 84 ? 9.576 -19.674 7.838 1.00 92.62 84 ASN A C 1
ATOM 660 O O . ASN A 1 84 ? 9.365 -20.084 8.976 1.00 92.62 84 ASN A O 1
ATOM 664 N N . SER A 1 85 ? 10.704 -19.031 7.517 1.00 92.12 85 SER A N 1
ATOM 665 C CA . SER A 1 85 ? 11.736 -18.680 8.502 1.00 92.12 85 SER A CA 1
ATOM 666 C C . SER A 1 85 ? 11.357 -17.478 9.385 1.00 92.12 85 SER A C 1
ATOM 668 O O . SER A 1 85 ? 11.787 -17.394 10.538 1.00 92.12 85 SER A O 1
ATOM 670 N N . TRP A 1 86 ? 10.539 -16.556 8.863 1.00 87.94 86 TRP A N 1
ATOM 671 C CA . TRP A 1 86 ? 10.055 -15.375 9.589 1.00 87.94 86 TRP A CA 1
ATOM 672 C C . TRP A 1 86 ? 8.855 -15.694 10.488 1.00 87.94 86 TRP A C 1
ATOM 674 O O . TRP A 1 86 ? 8.658 -15.058 11.533 1.00 87.94 86 TRP A O 1
ATOM 684 N N . LEU A 1 87 ? 8.048 -16.670 10.073 1.00 88.75 87 LEU A N 1
ATOM 685 C CA . LEU A 1 87 ? 6.842 -17.091 10.770 1.00 88.75 87 LEU A CA 1
ATOM 686 C C . LEU A 1 87 ? 7.166 -17.986 11.976 1.00 88.75 87 LEU A C 1
ATOM 688 O O . LEU A 1 87 ? 8.121 -18.761 11.950 1.00 88.75 87 LEU A O 1
ATOM 692 N N . PRO A 1 88 ? 6.368 -17.916 13.056 1.00 88.31 88 PRO A N 1
ATOM 693 C CA . PRO A 1 88 ? 6.497 -18.846 14.173 1.00 88.31 88 PRO A CA 1
ATOM 694 C C . PRO A 1 88 ? 5.989 -20.255 13.825 1.00 88.31 88 PRO A C 1
ATOM 696 O O . PRO A 1 88 ? 6.418 -21.217 14.457 1.00 88.31 88 PRO A O 1
ATOM 699 N N . ASP A 1 89 ? 5.097 -20.376 12.837 1.00 88.94 89 ASP A N 1
ATOM 700 C CA . ASP A 1 89 ? 4.539 -21.636 12.339 1.00 88.94 89 ASP A CA 1
ATOM 701 C C . ASP A 1 89 ? 4.331 -21.538 10.811 1.00 88.94 89 ASP A C 1
ATOM 703 O O . ASP A 1 89 ? 3.617 -20.634 10.365 1.00 88.94 89 ASP A O 1
ATOM 707 N N . PRO A 1 90 ? 4.915 -22.442 9.999 1.00 88.69 90 PRO A N 1
ATOM 708 C CA . PRO A 1 90 ? 4.735 -22.459 8.544 1.00 88.69 90 PRO A CA 1
ATOM 709 C C . PRO A 1 90 ? 3.275 -22.508 8.072 1.00 88.69 90 PRO A C 1
ATOM 711 O O . PRO A 1 90 ? 2.951 -21.964 7.019 1.00 88.69 90 PRO A O 1
ATOM 714 N N . SER A 1 91 ? 2.365 -23.106 8.849 1.00 89.31 91 SER A N 1
ATOM 715 C CA . SER A 1 91 ? 0.933 -23.141 8.506 1.00 89.31 91 SER A CA 1
ATOM 716 C C . SER A 1 91 ? 0.285 -21.749 8.475 1.00 89.31 91 SER A C 1
ATOM 718 O O . SER A 1 91 ? -0.769 -21.558 7.869 1.00 89.31 91 SER A O 1
ATOM 720 N N . MET A 1 92 ? 0.931 -20.735 9.063 1.00 87.75 92 MET A N 1
ATOM 721 C CA . MET A 1 92 ? 0.473 -19.346 9.002 1.00 87.75 92 MET A CA 1
ATOM 722 C C . MET A 1 92 ? 0.638 -18.714 7.616 1.00 87.75 92 MET A C 1
ATOM 724 O O . MET A 1 92 ? 0.020 -17.681 7.357 1.00 87.75 92 MET A O 1
ATOM 728 N N . LEU A 1 93 ? 1.407 -19.321 6.706 1.00 88.38 93 LEU A N 1
ATOM 729 C CA . LEU A 1 93 ? 1.503 -18.845 5.327 1.00 88.38 93 LEU A CA 1
ATOM 730 C C . LEU A 1 93 ? 0.138 -18.883 4.622 1.00 88.38 93 LEU A C 1
ATOM 732 O O . LEU A 1 93 ? -0.224 -17.930 3.933 1.00 88.38 93 LEU A O 1
ATOM 736 N N . ASP A 1 94 ? -0.678 -19.906 4.889 1.00 88.06 94 ASP A N 1
ATOM 737 C CA . ASP A 1 94 ? -2.051 -19.993 4.371 1.00 88.06 94 ASP A CA 1
ATOM 738 C C . ASP A 1 94 ? -2.925 -18.842 4.884 1.00 88.06 94 ASP A C 1
ATOM 740 O O . ASP A 1 94 ? -3.779 -18.321 4.165 1.00 88.06 94 ASP A O 1
ATOM 744 N N . THR A 1 95 ? -2.673 -18.387 6.116 1.00 85.56 95 THR A N 1
ATOM 745 C CA . THR A 1 95 ? -3.371 -17.231 6.692 1.00 85.56 95 THR A CA 1
ATOM 746 C C . THR A 1 95 ? -2.980 -15.939 5.977 1.00 85.56 95 THR A C 1
ATOM 748 O O . THR A 1 95 ? -3.851 -15.123 5.677 1.00 85.56 95 THR A O 1
ATOM 751 N N . ILE A 1 96 ? -1.695 -15.759 5.653 1.00 83.25 96 ILE A N 1
ATOM 752 C CA . ILE A 1 96 ? -1.220 -14.611 4.865 1.00 83.25 96 ILE A CA 1
ATOM 753 C C . ILE A 1 96 ? -1.850 -14.623 3.473 1.00 83.25 96 ILE A C 1
ATOM 755 O O . ILE A 1 96 ? -2.371 -13.602 3.030 1.00 83.25 96 ILE A O 1
ATOM 759 N N . ASN A 1 97 ? -1.861 -15.774 2.804 1.00 83.12 97 ASN A N 1
ATOM 760 C CA . ASN A 1 97 ? -2.449 -15.905 1.473 1.00 83.12 97 ASN A CA 1
ATOM 761 C C . ASN A 1 97 ? -3.951 -15.589 1.483 1.00 83.12 97 ASN A C 1
ATOM 763 O O . ASN A 1 97 ? -4.437 -14.874 0.606 1.00 83.12 97 ASN A O 1
ATOM 767 N N . ALA A 1 98 ? -4.680 -16.046 2.505 1.00 82.38 98 ALA A N 1
ATOM 768 C CA . ALA A 1 98 ? -6.092 -15.720 2.677 1.00 82.38 98 ALA A CA 1
ATOM 769 C C . ALA A 1 98 ? -6.327 -14.218 2.926 1.00 82.38 98 ALA A C 1
ATOM 771 O O . ALA A 1 98 ? -7.260 -13.650 2.360 1.00 82.38 98 ALA A O 1
ATOM 772 N N . LEU A 1 99 ? -5.474 -13.560 3.725 1.00 79.38 99 LEU A N 1
ATOM 773 C CA . LEU A 1 99 ? -5.519 -12.107 3.938 1.00 79.38 99 LEU A CA 1
ATOM 774 C C . LEU A 1 99 ? -5.311 -11.341 2.627 1.00 79.38 99 LEU A C 1
ATOM 776 O O . LEU A 1 99 ? -6.078 -10.428 2.332 1.00 79.38 99 LEU A O 1
ATOM 780 N N . MET A 1 100 ? -4.321 -11.743 1.826 1.00 77.75 100 MET A N 1
ATOM 781 C CA . MET A 1 100 ? -4.038 -11.111 0.535 1.00 77.75 100 MET A CA 1
ATOM 782 C C . MET A 1 100 ? -5.189 -11.296 -0.459 1.00 77.75 100 MET A C 1
ATOM 784 O O . MET A 1 100 ? -5.589 -10.345 -1.121 1.00 77.75 100 MET A O 1
ATOM 788 N N . ALA A 1 101 ? -5.767 -12.498 -0.528 1.00 78.81 101 ALA A N 1
ATOM 789 C CA . ALA A 1 101 ? -6.896 -12.792 -1.410 1.00 78.81 101 ALA A CA 1
ATOM 790 C C . ALA A 1 101 ? -8.192 -12.064 -1.005 1.00 78.81 101 ALA A C 1
ATOM 792 O O . ALA A 1 101 ? -9.037 -11.788 -1.856 1.00 78.81 101 ALA A O 1
ATOM 793 N N . ALA A 1 102 ? -8.362 -11.768 0.286 1.00 79.00 102 ALA A N 1
ATOM 794 C CA . ALA A 1 102 ? -9.513 -11.036 0.810 1.00 79.00 102 ALA A CA 1
ATOM 795 C C . ALA A 1 102 ? -9.329 -9.508 0.792 1.00 79.00 102 ALA A C 1
ATOM 797 O O . ALA A 1 102 ? -10.293 -8.779 1.042 1.00 79.00 102 ALA A O 1
ATOM 798 N N . GLY A 1 103 ? -8.111 -9.023 0.534 1.00 74.62 103 GLY A N 1
ATOM 799 C CA . GLY A 1 103 ? -7.800 -7.601 0.515 1.00 74.62 103 GLY A CA 1
ATOM 800 C C . GLY A 1 103 ? -8.642 -6.854 -0.515 1.00 74.62 103 GLY A C 1
ATOM 801 O O . GLY A 1 103 ? -8.758 -7.258 -1.671 1.00 74.62 103 GLY A O 1
ATOM 802 N N . ALA A 1 104 ? -9.238 -5.743 -0.092 1.00 75.50 104 ALA A N 1
ATOM 803 C CA . ALA A 1 104 ? -10.024 -4.877 -0.955 1.00 75.50 104 ALA A CA 1
ATOM 804 C C . ALA A 1 104 ? -9.485 -3.452 -0.873 1.00 75.50 104 ALA A C 1
ATOM 806 O O . ALA A 1 104 ? -9.241 -2.942 0.218 1.00 75.50 104 ALA A O 1
ATOM 807 N N . ILE A 1 105 ? -9.361 -2.792 -2.025 1.00 76.50 105 ILE A N 1
ATOM 808 C CA . ILE A 1 105 ? -9.017 -1.370 -2.080 1.00 76.50 105 ILE A CA 1
ATOM 809 C C . ILE A 1 105 ? -10.257 -0.562 -1.662 1.00 76.50 105 ILE A C 1
ATOM 811 O O . ILE A 1 105 ? -11.296 -0.651 -2.334 1.00 76.50 105 ILE A O 1
ATOM 815 N N . PRO A 1 106 ? -10.196 0.245 -0.585 1.00 81.19 106 PRO A N 1
ATOM 816 C CA . PRO A 1 106 ? -11.306 1.103 -0.199 1.00 81.19 106 PRO A CA 1
ATOM 817 C C . PRO A 1 106 ? -11.658 2.087 -1.321 1.00 81.19 106 PRO A C 1
ATOM 819 O O . PRO A 1 106 ? -10.835 2.898 -1.734 1.00 81.19 106 PRO A O 1
ATOM 822 N N . LYS A 1 107 ? -12.912 2.074 -1.794 1.00 84.38 107 LYS A N 1
ATOM 823 C CA . LYS A 1 107 ? -13.364 2.960 -2.891 1.00 84.38 107 LYS A CA 1
ATOM 824 C C . LYS A 1 107 ? -13.128 4.444 -2.612 1.00 84.38 107 LYS A C 1
ATOM 826 O O . LYS A 1 107 ? -12.926 5.215 -3.543 1.00 84.38 107 LYS A O 1
ATOM 831 N N . VAL A 1 108 ? -13.152 4.843 -1.341 1.00 85.00 108 VAL A N 1
ATOM 832 C CA . VAL A 1 108 ? -12.912 6.232 -0.935 1.00 85.00 108 VAL A CA 1
ATOM 833 C C . VAL A 1 108 ? -11.511 6.718 -1.329 1.00 85.00 108 VAL A C 1
ATOM 835 O O . VAL A 1 108 ? -11.374 7.885 -1.669 1.00 85.00 108 VAL A O 1
ATOM 838 N N . TRP A 1 109 ? -10.506 5.838 -1.413 1.00 85.81 109 TRP A N 1
ATOM 839 C CA . TRP A 1 109 ? -9.144 6.194 -1.843 1.00 85.81 109 TRP A CA 1
ATOM 840 C C . TRP A 1 109 ? -9.064 6.656 -3.299 1.00 85.81 109 TRP A C 1
ATOM 842 O O . TRP A 1 109 ? -8.120 7.329 -3.690 1.00 85.81 109 TRP A O 1
ATOM 852 N N . GLN A 1 110 ? -10.068 6.324 -4.111 1.00 86.56 110 GLN A N 1
ATOM 853 C CA . GLN A 1 110 ? -10.153 6.755 -5.507 1.00 86.56 110 GLN A CA 1
ATOM 854 C C . GLN A 1 110 ? -10.761 8.158 -5.652 1.00 86.56 110 GLN A C 1
ATOM 856 O O . GLN A 1 110 ? -10.992 8.622 -6.768 1.00 86.56 110 GLN A O 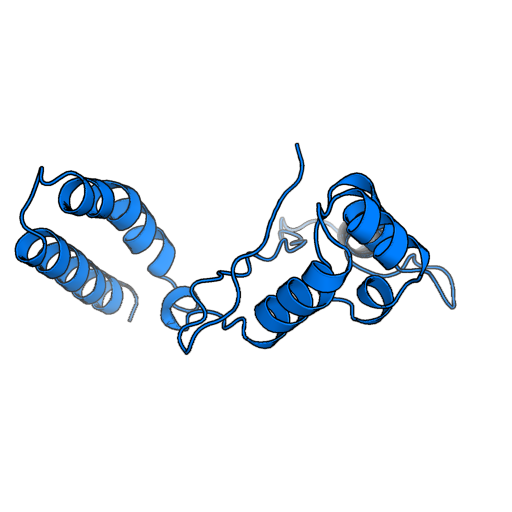1
ATOM 861 N N . THR A 1 111 ? -11.054 8.838 -4.541 1.00 90.94 111 THR A N 1
ATOM 862 C CA . THR A 1 111 ? -11.546 10.216 -4.548 1.00 90.94 111 THR A CA 1
ATOM 863 C C . THR A 1 111 ? -10.384 11.191 -4.380 1.00 90.94 111 THR A C 1
ATOM 865 O O . THR A 1 111 ? -9.518 11.000 -3.531 1.00 90.94 111 THR A O 1
ATOM 868 N N . PHE A 1 112 ? -10.372 12.271 -5.167 1.00 92.38 112 PHE A N 1
ATOM 869 C CA . PHE A 1 112 ? -9.293 13.271 -5.136 1.00 92.38 112 PHE A CA 1
ATOM 870 C C . PHE A 1 112 ? -9.099 13.938 -3.772 1.00 92.38 112 PHE A C 1
ATOM 872 O O . PHE A 1 112 ? -8.011 14.414 -3.467 1.00 92.38 112 PHE A O 1
ATOM 879 N N . TRP A 1 113 ? -10.149 13.977 -2.956 1.00 94.94 113 TRP A N 1
ATOM 880 C CA . TRP A 1 113 ? -10.138 14.641 -1.660 1.00 94.94 113 TRP A CA 1
ATOM 881 C C . TRP A 1 113 ? -9.764 13.732 -0.489 1.00 94.94 113 TRP A C 1
ATOM 883 O O . TRP A 1 113 ? -9.664 14.215 0.642 1.00 94.94 113 TRP A O 1
ATOM 893 N N . PHE A 1 114 ? -9.572 12.431 -0.728 1.00 94.25 114 PHE A N 1
ATOM 894 C CA . PHE A 1 114 ? -9.345 11.465 0.341 1.00 94.25 114 PHE A CA 1
ATOM 895 C C . PHE A 1 114 ? -8.152 11.830 1.226 1.00 94.25 114 PHE A C 1
ATOM 897 O O . PHE A 1 114 ? -8.279 11.769 2.443 1.00 94.25 114 PHE A O 1
ATOM 904 N N . GLU A 1 115 ? -7.029 12.259 0.648 1.00 93.75 115 GLU A N 1
ATOM 905 C CA . GLU A 1 115 ? -5.823 12.577 1.424 1.00 93.75 115 GLU A CA 1
ATOM 906 C C . GLU A 1 115 ? -6.025 13.751 2.394 1.00 93.75 115 GLU A C 1
ATOM 908 O O . GLU A 1 115 ? -5.550 13.708 3.529 1.00 93.75 115 GLU A O 1
ATOM 913 N N . GLU A 1 116 ? -6.797 14.772 2.005 1.00 95.88 116 GLU A N 1
ATOM 914 C CA . GLU A 1 116 ? -7.160 15.871 2.913 1.00 95.88 116 GLU A CA 1
ATOM 915 C C . GLU A 1 116 ? -8.041 15.381 4.065 1.00 95.88 116 GLU A C 1
ATOM 917 O O . GLU A 1 116 ? -7.834 15.757 5.221 1.00 95.88 116 GLU A O 1
ATOM 922 N N . TRP A 1 117 ? -9.012 14.519 3.760 1.00 96.94 117 TRP A N 1
ATOM 923 C CA . TRP A 1 117 ? -9.858 13.911 4.781 1.00 96.94 117 TRP A CA 1
ATOM 924 C C . TRP A 1 117 ? -9.042 13.023 5.729 1.00 96.94 117 TRP A C 1
ATOM 926 O O . TRP A 1 117 ? -9.181 13.124 6.949 1.00 96.94 117 TRP A O 1
ATOM 936 N N . ASN A 1 118 ? -8.159 12.187 5.177 1.00 95.38 118 ASN A N 1
ATOM 937 C CA . ASN A 1 118 ? -7.335 11.231 5.908 1.00 95.38 118 ASN A CA 1
ATOM 938 C C . ASN A 1 118 ? -6.372 11.939 6.869 1.00 95.38 118 ASN A C 1
ATOM 940 O O . ASN A 1 118 ? -6.251 11.535 8.025 1.00 95.38 118 ASN A O 1
ATOM 944 N N . ALA A 1 119 ? -5.760 13.049 6.444 1.00 95.75 119 ALA A N 1
ATOM 945 C CA . ALA A 1 119 ? -4.904 13.867 7.301 1.00 95.75 119 ALA A CA 1
ATOM 946 C C . ALA A 1 119 ? -5.632 14.347 8.573 1.00 95.75 119 ALA A C 1
ATOM 948 O O . ALA A 1 119 ? -5.071 14.292 9.672 1.00 95.75 119 ALA A O 1
ATOM 949 N N . GLN A 1 120 ? -6.900 14.759 8.451 1.00 96.44 120 GLN A N 1
ATOM 950 C CA . GLN A 1 120 ? -7.713 15.123 9.614 1.00 96.44 120 GLN A CA 1
ATOM 951 C C . GLN A 1 120 ? -8.138 13.887 10.417 1.00 96.44 120 GLN A C 1
ATOM 953 O O . GLN A 1 120 ? -8.054 13.890 11.648 1.00 96.44 120 GLN A O 1
ATOM 958 N N . ALA A 1 121 ? -8.565 12.815 9.745 1.00 95.62 121 ALA A N 1
ATOM 959 C CA . ALA A 1 121 ? -9.001 11.578 10.388 1.00 95.62 121 ALA A CA 1
ATOM 960 C C . ALA A 1 121 ? -7.909 10.973 11.283 1.00 95.62 121 ALA A C 1
ATOM 962 O O . ALA A 1 121 ? -8.203 10.570 12.409 1.00 95.62 121 ALA A O 1
ATOM 963 N N . MET A 1 122 ? -6.646 11.004 10.847 1.00 95.31 122 MET A N 1
ATOM 964 C CA . MET A 1 122 ? -5.495 10.533 11.628 1.00 95.31 122 MET A CA 1
ATOM 965 C C . MET A 1 122 ? -5.254 11.330 12.919 1.00 95.31 122 MET A C 1
ATOM 967 O O . MET A 1 122 ? -4.590 10.837 13.828 1.00 95.31 122 MET A O 1
ATOM 971 N N . THR A 1 123 ? -5.827 12.530 13.039 1.00 95.19 123 THR A N 1
ATOM 972 C CA . THR A 1 123 ? -5.787 13.339 14.267 1.00 95.19 123 THR A CA 1
ATOM 973 C C . THR A 1 123 ? -7.045 13.162 15.123 1.00 95.19 123 THR A C 1
ATOM 975 O O . THR A 1 123 ? -6.963 13.167 16.351 1.00 95.19 123 THR A O 1
ATOM 978 N N . GLU A 1 124 ? -8.218 13.005 14.505 1.00 96.50 124 GLU A N 1
ATOM 979 C CA . GLU A 1 124 ? -9.498 12.939 15.222 1.00 96.50 124 GLU A CA 1
ATOM 980 C C . GLU A 1 124 ? -9.843 11.536 15.736 1.00 96.50 124 GLU A C 1
ATOM 982 O O . GLU A 1 124 ? -10.309 11.396 16.867 1.00 96.50 124 GLU A O 1
ATOM 987 N N . LEU A 1 125 ? -9.586 10.483 14.953 1.00 96.50 125 LEU A N 1
ATOM 988 C CA . LEU A 1 125 ? -9.912 9.106 15.345 1.00 96.50 125 LEU A CA 1
ATOM 989 C C . LEU A 1 125 ? -9.232 8.679 16.660 1.00 96.50 125 LEU A C 1
ATOM 991 O O . LEU A 1 125 ? -9.921 8.106 17.510 1.00 96.50 125 LEU A O 1
ATOM 995 N N . PRO A 1 126 ? -7.943 9.000 16.914 1.00 97.44 126 PRO A N 1
ATOM 996 C CA . PRO A 1 126 ? -7.320 8.693 18.198 1.00 97.44 126 PRO A CA 1
ATOM 997 C C . PRO A 1 126 ? -8.042 9.324 19.393 1.00 97.44 126 PRO A C 1
ATOM 999 O O . PRO A 1 126 ? -8.099 8.705 20.452 1.00 97.44 126 PRO A O 1
ATOM 1002 N N . LYS A 1 127 ? -8.641 10.514 19.241 1.00 96.94 127 LYS A N 1
ATOM 1003 C CA . LYS A 1 127 ? -9.376 11.171 20.334 1.00 96.94 127 LYS A CA 1
ATOM 1004 C C . LYS A 1 127 ? -10.587 10.349 20.761 1.00 96.94 127 LYS A C 1
ATOM 1006 O O . LYS A 1 127 ? -10.827 10.209 21.957 1.00 96.94 127 LYS A O 1
ATOM 1011 N N . ALA A 1 128 ? -11.312 9.771 19.803 1.00 96.94 128 ALA A N 1
ATOM 1012 C CA . ALA A 1 128 ? -12.418 8.863 20.092 1.00 96.94 128 ALA A CA 1
ATOM 1013 C C . ALA A 1 128 ? -11.923 7.574 20.766 1.00 96.94 128 ALA A C 1
ATOM 1015 O O . ALA A 1 128 ? -12.435 7.195 21.819 1.00 96.94 128 ALA A O 1
ATOM 1016 N N . CYS A 1 129 ? -10.882 6.935 20.218 1.00 95.75 129 CYS A N 1
ATOM 1017 C CA . CYS A 1 129 ? -10.334 5.690 20.772 1.00 95.75 129 CYS A CA 1
ATOM 1018 C C . CYS A 1 129 ? -9.788 5.851 22.198 1.00 95.75 129 CYS A C 1
ATOM 1020 O O . CYS A 1 129 ? -9.878 4.930 23.006 1.00 95.75 129 CYS A O 1
ATOM 1022 N N . LEU A 1 130 ? -9.225 7.019 22.510 1.00 96.94 130 LEU A N 1
ATOM 1023 C CA . LEU A 1 130 ? -8.668 7.340 23.824 1.00 96.94 130 LEU A CA 1
ATOM 1024 C C . LEU A 1 130 ? -9.705 7.943 24.787 1.00 96.94 130 LEU A C 1
ATOM 1026 O O . LEU A 1 130 ? -9.347 8.315 25.904 1.00 96.94 130 LEU A O 1
ATOM 1030 N N . GLY A 1 131 ? -10.971 8.073 24.372 1.00 96.44 131 GLY A N 1
ATOM 1031 C CA . GLY A 1 131 ? -12.042 8.656 25.187 1.00 96.44 131 GLY A CA 1
ATOM 1032 C C . GLY A 1 131 ? -11.892 10.160 25.452 1.00 96.44 131 GLY A C 1
ATOM 1033 O O . GLY A 1 131 ? -12.494 10.685 26.384 1.00 96.44 131 GLY A O 1
ATOM 1034 N N . GLN A 1 132 ? -11.083 10.861 24.657 1.00 97.88 132 GLN A N 1
ATOM 1035 C CA . GLN A 1 132 ? -10.872 12.311 24.742 1.00 97.88 132 GLN A CA 1
ATOM 1036 C C . GLN A 1 132 ? -12.004 13.104 24.075 1.00 97.88 132 GLN A C 1
ATOM 1038 O O . GLN A 1 132 ? -12.175 14.293 24.341 1.00 97.88 132 GLN A O 1
ATOM 1043 N N . SER A 1 133 ? -12.769 12.466 23.191 1.00 97.38 133 SER A N 1
ATOM 1044 C CA . SER A 1 133 ? -13.950 13.043 22.546 1.00 97.38 133 SER A CA 1
ATOM 1045 C C . SER A 1 133 ? -15.002 11.952 22.318 1.00 97.38 133 SER A C 1
ATOM 1047 O O . SER A 1 133 ? -14.621 10.800 22.091 1.00 97.38 133 SER A O 1
ATOM 1049 N N . PRO A 1 134 ? -16.310 12.267 22.377 1.00 98.06 134 PRO A N 1
ATOM 1050 C CA . PRO A 1 134 ? -17.361 11.306 22.052 1.00 98.06 134 PRO A CA 1
ATOM 1051 C C . PRO A 1 134 ? -17.217 10.759 20.626 1.00 98.06 134 PRO A C 1
ATOM 1053 O O . PRO A 1 134 ? -16.893 11.501 19.694 1.00 98.06 134 PRO A O 1
ATOM 1056 N N . VAL A 1 135 ? -17.500 9.467 20.443 1.00 97.62 135 VAL A N 1
ATOM 1057 C CA . VAL A 1 135 ? -17.415 8.794 19.134 1.00 97.62 135 VAL A CA 1
ATOM 1058 C C . VAL A 1 135 ? -18.356 9.455 18.127 1.00 97.62 135 VAL A C 1
ATOM 1060 O O . VAL A 1 135 ? -17.985 9.682 16.977 1.00 97.62 135 VAL A O 1
ATOM 1063 N N . GLU A 1 136 ? -19.561 9.806 18.570 1.00 97.88 136 GLU A N 1
ATOM 1064 C CA . GLU A 1 136 ? -20.601 10.426 17.753 1.00 97.88 136 GLU A CA 1
ATOM 1065 C C . GLU A 1 136 ? -20.171 11.801 17.240 1.00 97.88 136 GLU A C 1
ATOM 1067 O O . GLU A 1 136 ? -20.463 12.152 16.097 1.00 97.88 136 GLU A O 1
ATOM 1072 N N . GLU A 1 137 ? -19.449 12.561 18.066 1.00 97.81 137 GLU A N 1
ATOM 1073 C CA . GLU A 1 137 ? -18.938 13.883 17.711 1.00 97.81 137 GLU A CA 1
ATOM 1074 C C . GLU A 1 137 ? -17.827 13.778 16.663 1.00 97.81 137 GLU A C 1
ATOM 1076 O O . GLU A 1 137 ? -17.903 14.417 15.612 1.00 97.81 137 GLU A O 1
ATOM 1081 N N . VAL A 1 138 ? -16.829 12.921 16.906 1.00 98.06 138 VAL A N 1
ATOM 1082 C CA . VAL A 1 138 ? -15.736 12.677 15.951 1.00 98.06 138 VAL A CA 1
ATOM 1083 C C . VAL A 1 138 ? -16.289 12.188 14.611 1.00 98.06 138 VAL A C 1
ATOM 1085 O O . VAL A 1 138 ? -15.912 12.703 13.557 1.00 98.06 138 VAL A O 1
ATOM 1088 N N . HIS A 1 139 ? -17.235 11.248 14.640 1.00 97.44 139 HIS A N 1
ATOM 1089 C CA . HIS A 1 139 ? -17.886 10.741 13.437 1.00 97.44 139 HIS A CA 1
ATOM 1090 C C . HIS A 1 139 ? -18.659 11.836 12.686 1.00 97.44 139 HIS A C 1
ATOM 1092 O O . HIS A 1 139 ? -18.506 11.962 11.470 1.00 97.44 139 HIS A O 1
ATOM 1098 N N . ALA A 1 140 ? -19.453 12.656 13.384 1.00 97.94 140 ALA A N 1
ATOM 1099 C CA . ALA A 1 140 ? -20.198 13.750 12.764 1.00 97.94 140 ALA A CA 1
ATOM 1100 C C . ALA A 1 140 ? -19.268 14.775 12.094 1.00 97.94 140 ALA A C 1
ATOM 1102 O O . ALA A 1 140 ? -19.532 15.203 10.968 1.00 97.94 140 ALA A O 1
ATOM 1103 N N . ASN A 1 141 ? -18.157 15.121 12.748 1.00 97.75 141 ASN A N 1
ATOM 1104 C CA . ASN A 1 141 ? -17.178 16.070 12.224 1.00 97.75 141 ASN A CA 1
ATOM 1105 C C . ASN A 1 141 ? -16.466 15.534 10.974 1.00 97.75 141 ASN A C 1
ATOM 1107 O O . ASN A 1 141 ? -16.383 16.239 9.967 1.00 97.75 141 ASN A O 1
ATOM 1111 N N . LEU A 1 142 ? -16.000 14.280 10.999 1.00 97.75 142 LEU A N 1
ATOM 1112 C CA . LEU A 1 142 ? -15.345 13.661 9.841 1.00 97.75 142 LEU A CA 1
ATOM 1113 C C . LEU A 1 142 ? -16.312 13.440 8.676 1.00 97.75 142 LEU A C 1
ATOM 1115 O O . LEU A 1 142 ? -15.916 13.595 7.520 1.00 97.75 142 LEU A O 1
ATOM 1119 N N . LYS A 1 143 ? -17.580 13.121 8.956 1.00 97.25 143 LYS A N 1
ATOM 1120 C CA . LYS A 1 143 ? -18.614 13.035 7.922 1.00 97.25 143 LYS A CA 1
ATOM 1121 C C . LYS A 1 143 ? -18.835 14.390 7.253 1.00 97.25 143 LYS A C 1
ATOM 1123 O O . LYS A 1 143 ? -18.802 14.467 6.029 1.00 97.25 143 LYS A O 1
ATOM 1128 N N . LYS A 1 144 ? -19.015 15.450 8.044 1.00 98.25 144 LYS A N 1
ATOM 1129 C CA . LYS A 1 144 ? -19.186 16.807 7.516 1.00 98.25 144 LYS A CA 1
ATOM 1130 C C . LYS A 1 144 ? -17.989 17.228 6.660 1.00 98.25 144 LYS A C 1
ATOM 1132 O O . LYS A 1 144 ? -18.179 17.756 5.572 1.00 98.25 144 LYS A O 1
ATOM 1137 N N . LEU A 1 145 ? -16.767 16.939 7.111 1.00 97.88 145 LEU A N 1
ATOM 1138 C CA . LEU A 1 145 ? -15.563 17.217 6.328 1.00 97.88 145 LEU A CA 1
ATOM 11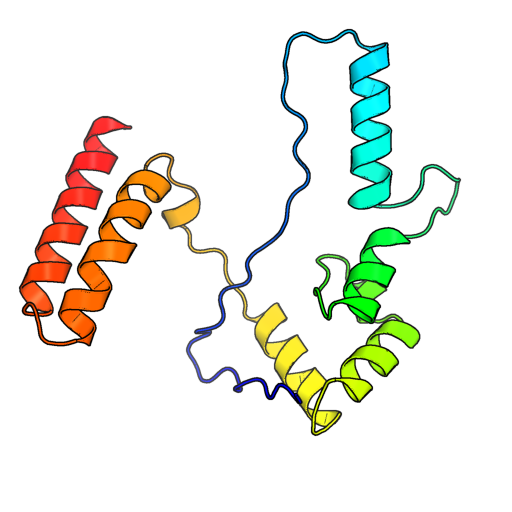39 C C . LEU A 1 145 ? -15.582 16.497 4.972 1.00 97.88 145 LEU A C 1
ATOM 1141 O O . LEU A 1 145 ? -15.247 17.107 3.963 1.00 97.88 145 LEU A O 1
ATOM 1145 N N . ALA A 1 146 ? -15.985 15.223 4.934 1.00 96.38 146 ALA A N 1
ATOM 1146 C CA . ALA A 1 146 ? -16.109 14.484 3.679 1.00 96.38 146 ALA A CA 1
ATOM 1147 C C . ALA A 1 146 ? -17.146 15.121 2.735 1.00 96.38 146 ALA A C 1
ATOM 1149 O O . ALA A 1 146 ? -16.884 15.236 1.542 1.00 96.38 146 ALA A O 1
ATOM 1150 N N . GLU A 1 147 ? -18.294 15.569 3.255 1.00 96.94 147 GLU A N 1
ATOM 1151 C CA . GLU A 1 147 ? -19.328 16.269 2.476 1.00 96.94 147 GLU A CA 1
ATOM 1152 C C . GLU A 1 147 ? -18.811 17.606 1.911 1.00 96.94 147 GLU A C 1
ATOM 1154 O O . GLU A 1 147 ? -18.957 17.868 0.715 1.00 96.94 147 GLU A O 1
ATOM 1159 N N . ASP A 1 148 ? -18.144 18.414 2.741 1.00 97.75 148 ASP A N 1
ATOM 1160 C CA . ASP A 1 148 ? -17.566 19.706 2.348 1.00 97.75 148 ASP A CA 1
ATOM 1161 C C . ASP A 1 148 ? -16.464 19.538 1.283 1.00 97.75 148 ASP A C 1
ATOM 1163 O O . ASP A 1 148 ? -16.378 20.309 0.323 1.00 97.75 148 ASP A O 1
ATOM 1167 N N . LEU A 1 149 ? -15.616 18.519 1.437 1.00 97.12 149 LEU A N 1
ATOM 1168 C CA . LEU A 1 149 ? -14.557 18.191 0.487 1.00 97.12 149 LEU A CA 1
ATOM 1169 C C . LEU A 1 149 ? -15.113 17.639 -0.828 1.00 97.12 149 LEU A C 1
ATOM 1171 O O . LEU A 1 149 ? -14.679 18.065 -1.899 1.00 97.12 149 LEU A O 1
ATOM 1175 N N . ALA A 1 150 ? -16.099 16.744 -0.766 1.00 94.88 150 ALA A N 1
ATOM 1176 C CA . ALA A 1 150 ? -16.754 16.222 -1.957 1.00 94.88 150 ALA A CA 1
ATOM 1177 C C . ALA A 1 150 ? -17.376 17.352 -2.788 1.00 94.88 150 ALA A C 1
ATOM 1179 O O . ALA A 1 150 ? -17.191 17.366 -3.999 1.00 94.88 150 ALA A O 1
ATOM 1180 N N . ALA A 1 151 ? -18.025 18.330 -2.145 1.00 96.12 151 ALA A N 1
ATOM 1181 C CA . ALA A 1 151 ? -18.589 19.500 -2.818 1.00 96.12 151 ALA A CA 1
ATOM 1182 C C . ALA A 1 151 ? -17.529 20.458 -3.397 1.00 96.12 151 ALA A C 1
ATOM 1184 O O . ALA A 1 151 ? -17.791 21.157 -4.372 1.00 96.12 151 ALA A O 1
ATOM 1185 N N . ARG A 1 152 ? -16.331 20.523 -2.801 1.00 96.56 152 ARG A N 1
ATOM 1186 C CA . ARG A 1 152 ? -15.227 21.368 -3.291 1.00 96.56 152 ARG A CA 1
ATOM 1187 C C . ARG A 1 152 ? -14.606 20.831 -4.582 1.00 96.56 152 ARG A C 1
ATOM 1189 O O . ARG A 1 152 ? -14.161 21.623 -5.407 1.00 96.56 152 ARG A O 1
ATOM 1196 N N . TYR A 1 153 ? -14.528 19.508 -4.708 1.00 93.12 153 TYR A N 1
ATOM 1197 C CA . TYR A 1 153 ? -13.834 18.817 -5.799 1.00 93.12 153 TYR A CA 1
ATOM 1198 C C . TYR A 1 153 ? -14.774 18.197 -6.848 1.00 93.12 153 TYR A C 1
ATOM 1200 O O . TYR A 1 153 ? -14.290 17.541 -7.773 1.00 93.12 153 TYR A O 1
ATOM 1208 N N . SER A 1 154 ? -16.090 18.378 -6.697 1.00 81.06 154 SER A N 1
ATOM 1209 C CA . SER A 1 154 ? -17.126 17.982 -7.663 1.00 81.06 154 SER A CA 1
ATOM 1210 C C . SER A 1 154 ? -17.306 18.969 -8.809 1.00 81.06 154 SER A C 1
ATOM 1212 O O . SER A 1 154 ? -17.200 20.187 -8.543 1.00 81.06 154 SER A O 1
#

Foldseek 3Di:
DADFDDADDVDLPDADDDDADDDDPPVDDPVVVVVSVQVRCQQQHFHPDVVGDPVNQLCCLQVPVNHDPDPCSLPDPSSLVSSCVRHPHSVSSVRVVNSVVPHDDPPLVVDPCSVVLVVVCVVLVVCCVVVVDPPVVSVVVSVVVVVVSVVVRD